Protein AF-A0A523BUT3-F1 (afdb_monomer)

pLDDT: mean 75.01, std 19.36, range [30.67, 95.5]

Structure (mmCIF, N/CA/C/O backbone):
data_AF-A0A523BUT3-F1
#
_entry.id   AF-A0A523BUT3-F1
#
loop_
_atom_site.group_PDB
_atom_site.id
_atom_site.type_symbol
_atom_site.label_atom_id
_atom_site.label_alt_id
_atom_site.label_comp_id
_atom_site.label_asym_id
_atom_site.label_entity_id
_atom_site.label_seq_id
_atom_site.pdbx_PDB_ins_code
_atom_site.Cartn_x
_atom_site.Cartn_y
_atom_site.Cartn_z
_atom_site.occupancy
_atom_site.B_iso_or_equiv
_atom_site.auth_seq_id
_atom_site.auth_comp_id
_atom_site.auth_asym_id
_atom_site.auth_atom_id
_atom_site.pdbx_PDB_model_num
ATOM 1 N N . MET A 1 1 ? 21.073 13.351 -16.774 1.00 56.91 1 MET A N 1
ATOM 2 C CA . MET A 1 1 ? 21.252 11.885 -16.801 1.00 56.91 1 MET A CA 1
ATOM 3 C C . MET A 1 1 ? 21.079 11.441 -18.232 1.00 56.91 1 MET A C 1
ATOM 5 O O . MET A 1 1 ? 20.025 11.719 -18.798 1.00 56.91 1 MET A O 1
ATOM 9 N N . GLU A 1 2 ? 22.100 10.824 -18.816 1.00 58.00 2 GLU A N 1
ATOM 10 C CA . GLU A 1 2 ? 21.949 10.182 -20.121 1.00 58.00 2 GLU A CA 1
ATOM 11 C C . GLU A 1 2 ? 20.963 9.022 -19.992 1.00 58.00 2 GLU A C 1
ATOM 13 O O . GLU A 1 2 ? 21.042 8.207 -19.071 1.00 58.00 2 GLU A O 1
ATOM 18 N N . LYS A 1 3 ? 19.962 9.013 -20.872 1.00 73.50 3 LYS A N 1
ATOM 19 C CA . LYS A 1 3 ? 18.973 7.943 -20.937 1.00 73.50 3 LYS A CA 1
ATOM 20 C C . LYS A 1 3 ? 19.586 6.798 -21.732 1.00 73.50 3 LYS A C 1
ATOM 22 O O . LYS A 1 3 ? 19.994 6.999 -22.870 1.00 73.50 3 LYS A O 1
ATOM 27 N N . TRP A 1 4 ? 19.626 5.615 -21.131 1.00 86.94 4 TRP A N 1
ATOM 28 C CA . TRP A 1 4 ? 20.034 4.381 -21.797 1.00 86.94 4 TRP A CA 1
ATOM 29 C C . TRP A 1 4 ? 19.224 4.158 -23.081 1.00 86.94 4 TRP A C 1
ATOM 31 O O . TRP A 1 4 ? 18.021 4.453 -23.109 1.00 86.94 4 TRP A O 1
ATOM 41 N N . VAL A 1 5 ? 19.879 3.619 -24.116 1.00 91.69 5 VAL A N 1
ATOM 42 C CA . VAL A 1 5 ? 19.212 3.183 -25.351 1.00 91.69 5 VAL A CA 1
ATOM 43 C C . VAL A 1 5 ? 18.271 2.032 -25.008 1.00 91.69 5 VAL A C 1
ATOM 45 O O . VAL A 1 5 ? 18.672 1.062 -24.366 1.00 91.69 5 VAL A O 1
ATOM 48 N N . LEU A 1 6 ? 17.008 2.163 -25.407 1.00 92.19 6 LEU A N 1
ATOM 49 C CA . LEU A 1 6 ? 15.973 1.172 -25.139 1.00 92.19 6 LEU A CA 1
ATOM 50 C C . LEU A 1 6 ? 15.835 0.179 -26.305 1.00 92.19 6 LEU A C 1
ATOM 52 O O . LEU A 1 6 ? 16.053 0.568 -27.455 1.00 92.19 6 LEU A O 1
ATOM 56 N N . PRO A 1 7 ? 15.431 -1.078 -26.042 1.00 95.50 7 PRO A N 1
ATOM 57 C CA . PRO A 1 7 ? 15.024 -2.006 -27.092 1.00 95.50 7 PRO A CA 1
ATOM 58 C C . PRO A 1 7 ? 13.843 -1.470 -27.912 1.00 95.50 7 PRO A C 1
ATOM 60 O O . PRO A 1 7 ? 13.059 -0.640 -27.447 1.00 95.50 7 PRO A O 1
ATOM 63 N N . VAL A 1 8 ? 13.674 -1.996 -29.126 1.00 94.38 8 VAL A N 1
ATOM 64 C CA . VAL A 1 8 ? 12.530 -1.658 -29.984 1.00 94.38 8 VAL A CA 1
ATOM 65 C C . VAL A 1 8 ? 11.215 -1.971 -29.256 1.00 94.38 8 VAL A C 1
ATOM 67 O O . VAL A 1 8 ? 11.046 -3.054 -28.700 1.00 94.38 8 VAL A O 1
ATOM 70 N N . GLY A 1 9 ? 10.290 -1.006 -29.252 1.00 94.38 9 GLY A N 1
ATOM 71 C CA . GLY A 1 9 ? 8.977 -1.111 -28.600 1.00 94.38 9 GLY A CA 1
ATOM 72 C C . GLY A 1 9 ? 8.931 -0.657 -27.136 1.00 94.38 9 GLY A C 1
ATOM 73 O O . GLY A 1 9 ? 7.852 -0.641 -26.551 1.00 94.38 9 GLY A O 1
ATOM 74 N N . TRP A 1 10 ? 10.062 -0.268 -26.541 1.00 94.25 10 TRP A N 1
ATOM 75 C CA . TRP A 1 10 ? 10.118 0.256 -25.174 1.00 94.25 10 TRP A CA 1
ATOM 76 C C . TRP A 1 10 ? 10.149 1.784 -25.172 1.00 94.25 10 TRP A C 1
ATOM 78 O O . TRP A 1 10 ? 10.804 2.407 -26.007 1.00 94.25 10 TRP A O 1
ATOM 88 N N . GLU A 1 11 ? 9.506 2.394 -24.178 1.00 93.81 11 GLU A N 1
ATOM 89 C CA . GLU A 1 11 ? 9.567 3.837 -23.957 1.00 93.81 11 GLU A CA 1
ATOM 90 C C . GLU A 1 11 ? 9.912 4.189 -22.508 1.00 93.81 11 GLU A C 1
ATOM 92 O O . GLU A 1 11 ? 9.501 3.531 -21.550 1.00 93.81 11 GLU A O 1
ATOM 97 N N . TRP A 1 12 ? 10.659 5.280 -22.335 1.00 92.50 12 TRP A N 1
ATOM 98 C CA . TRP A 1 12 ? 10.848 5.883 -21.022 1.00 92.50 12 TRP A CA 1
ATOM 99 C C . TRP A 1 12 ? 9.581 6.641 -20.633 1.00 92.50 12 TRP A C 1
ATOM 101 O O . TRP A 1 12 ? 9.291 7.703 -21.186 1.00 92.50 12 TRP A O 1
ATOM 111 N N . THR A 1 13 ? 8.876 6.148 -19.620 1.00 92.25 13 THR A N 1
ATOM 112 C CA . THR A 1 13 ? 7.697 6.811 -19.057 1.00 92.25 13 THR A CA 1
ATOM 113 C C . THR A 1 13 ? 7.843 7.020 -17.552 1.00 92.25 13 THR A C 1
ATOM 115 O O . THR A 1 13 ? 8.773 6.520 -16.917 1.00 92.25 13 THR A O 1
ATOM 118 N N . THR A 1 14 ? 6.943 7.805 -16.964 1.00 90.81 14 THR A N 1
ATOM 119 C CA . THR A 1 14 ? 6.873 7.940 -15.508 1.00 90.81 14 THR A CA 1
ATOM 120 C C . THR A 1 14 ? 5.823 6.987 -14.968 1.00 90.81 14 THR A C 1
ATOM 122 O O . THR A 1 14 ? 4.780 6.788 -15.583 1.00 90.81 14 THR A O 1
ATOM 125 N N . ILE A 1 15 ? 6.059 6.469 -13.763 1.00 88.25 15 ILE A N 1
ATOM 126 C CA . ILE A 1 15 ? 5.081 5.672 -13.012 1.00 88.25 15 ILE A CA 1
ATOM 127 C C . ILE A 1 15 ? 3.682 6.307 -13.053 1.00 88.25 15 ILE A C 1
ATOM 129 O O . ILE A 1 15 ? 2.700 5.618 -13.288 1.00 88.25 15 ILE A O 1
ATOM 133 N N . ARG A 1 16 ? 3.592 7.634 -12.891 1.00 87.19 16 ARG A N 1
ATOM 134 C CA . ARG A 1 16 ? 2.319 8.368 -12.867 1.00 87.19 16 ARG A CA 1
ATOM 135 C C . ARG A 1 16 ? 1.489 8.194 -14.142 1.00 87.19 16 ARG A C 1
ATOM 137 O O . ARG A 1 16 ? 0.272 8.276 -14.068 1.00 87.19 16 ARG A O 1
ATOM 144 N N . LYS A 1 17 ? 2.130 7.991 -15.296 1.00 90.31 17 LYS A N 1
ATOM 145 C CA . LYS A 1 17 ? 1.445 7.812 -16.585 1.00 90.31 17 LYS A CA 1
ATOM 146 C C . LYS A 1 17 ? 0.875 6.407 -16.770 1.00 90.31 17 LYS A C 1
ATOM 148 O O . LYS A 1 17 ? -0.016 6.234 -17.589 1.00 90.31 17 LYS A O 1
ATOM 153 N N . VAL A 1 18 ? 1.385 5.431 -16.024 1.00 90.50 18 VAL A N 1
ATOM 154 C CA . VAL A 1 18 ? 1.026 4.011 -16.152 1.00 90.50 18 VAL A CA 1
ATOM 155 C C . VAL A 1 18 ? 0.276 3.491 -14.930 1.00 90.50 18 VAL A C 1
ATOM 157 O O . VAL A 1 18 ? 0.194 2.284 -14.737 1.00 90.50 18 VAL A O 1
ATOM 160 N N . VAL A 1 19 ? -0.248 4.386 -14.083 1.00 87.00 19 VAL A N 1
ATOM 161 C CA . VAL A 1 19 ? -1.048 3.991 -12.922 1.00 87.00 19 VAL A CA 1
ATOM 162 C C . VAL A 1 19 ? -2.359 4.740 -12.804 1.00 87.00 19 VAL A C 1
ATOM 164 O O . VAL A 1 19 ? -2.472 5.907 -13.170 1.00 87.00 19 VAL A O 1
ATOM 167 N N . LYS A 1 20 ? -3.349 4.064 -12.225 1.00 85.44 20 LYS A N 1
ATOM 168 C CA . LYS A 1 20 ? -4.636 4.647 -11.840 1.00 85.44 20 LYS A CA 1
ATOM 169 C C . LYS A 1 20 ? -4.582 5.189 -10.415 1.00 85.44 20 LYS A C 1
ATOM 171 O O . LYS A 1 20 ? -3.925 4.622 -9.541 1.00 85.44 20 LYS A O 1
ATOM 176 N N . ASP A 1 21 ? -5.354 6.240 -10.159 1.00 82.56 21 ASP A N 1
ATOM 177 C CA . ASP A 1 21 ? -5.471 6.803 -8.819 1.00 82.56 21 ASP A CA 1
ATOM 178 C C . ASP A 1 21 ? -6.145 5.830 -7.840 1.00 82.56 21 ASP A C 1
ATOM 180 O O . ASP A 1 21 ? -7.172 5.201 -8.119 1.00 82.56 21 ASP A O 1
ATOM 184 N N . ALA A 1 22 ? -5.567 5.740 -6.642 1.00 80.62 22 ALA A N 1
ATOM 185 C CA . ALA A 1 22 ? -6.117 4.954 -5.549 1.00 80.62 22 ALA A CA 1
ATOM 186 C C . ALA A 1 22 ? -7.180 5.755 -4.780 1.00 80.62 22 ALA A C 1
ATOM 188 O O . ALA A 1 22 ? -6.878 6.773 -4.143 1.00 80.62 22 ALA A O 1
ATOM 189 N N . SER A 1 23 ? -8.412 5.244 -4.779 1.00 86.94 23 SER A N 1
ATOM 190 C CA . SER A 1 23 ? -9.542 5.818 -4.040 1.00 86.94 23 SER A CA 1
ATOM 191 C C . SER A 1 23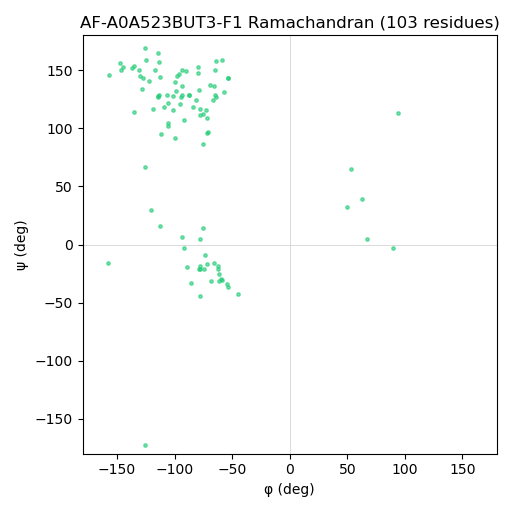 ? -9.338 5.774 -2.524 1.00 86.94 23 SER A C 1
ATOM 193 O O . SER A 1 23 ? -8.709 4.855 -1.988 1.00 86.94 23 SER A O 1
ATOM 195 N N . THR A 1 24 ? -9.923 6.743 -1.824 1.00 87.25 24 THR A N 1
ATOM 196 C CA . THR A 1 24 ? -9.915 6.832 -0.362 1.00 87.25 24 THR A CA 1
ATOM 197 C C . THR A 1 24 ? -11.316 6.646 0.230 1.00 87.25 24 THR A C 1
ATOM 199 O O . THR A 1 24 ? -12.322 6.845 -0.443 1.00 87.25 24 THR A O 1
ATOM 202 N N . ARG A 1 25 ? -11.388 6.236 1.497 1.00 86.25 25 ARG A N 1
ATOM 203 C CA . ARG A 1 25 ? -12.602 6.059 2.305 1.00 86.25 25 ARG A CA 1
ATOM 204 C C . ARG A 1 25 ? -12.284 6.405 3.757 1.00 86.25 25 ARG A C 1
ATOM 206 O O . ARG A 1 25 ? -11.164 6.169 4.183 1.00 86.25 25 ARG A O 1
ATOM 213 N N . ASN A 1 26 ? -13.231 6.901 4.548 1.00 88.81 26 ASN A N 1
ATOM 214 C CA . ASN A 1 26 ? -13.056 6.998 6.000 1.00 88.81 26 ASN A CA 1
ATOM 215 C C . ASN A 1 26 ? -13.890 5.913 6.713 1.00 88.81 26 ASN A C 1
ATOM 217 O O . ASN A 1 26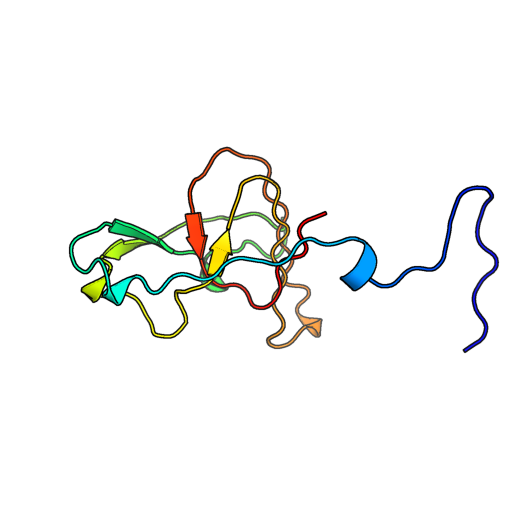 ? -15.105 6.061 6.793 1.00 88.81 26 ASN A O 1
ATOM 221 N N . PRO A 1 27 ? -13.283 4.827 7.233 1.00 87.44 27 PRO A N 1
ATOM 222 C CA . PRO A 1 27 ? -14.019 3.748 7.892 1.00 87.44 27 PRO A CA 1
ATOM 223 C C . PRO A 1 27 ? -14.790 4.194 9.137 1.00 87.44 27 PRO A C 1
ATOM 225 O O . PRO A 1 27 ? -15.810 3.593 9.452 1.00 87.44 27 PRO A O 1
ATOM 228 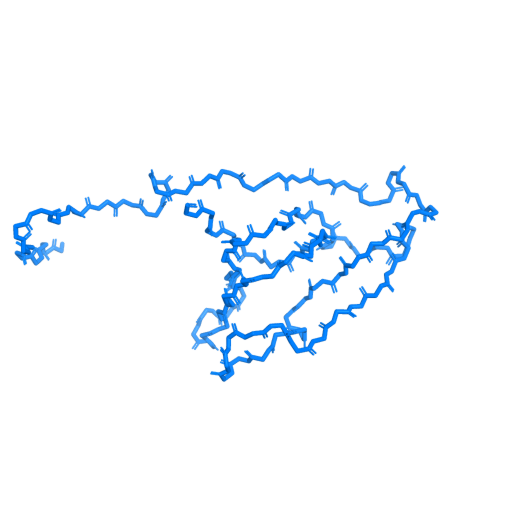N N . SER A 1 28 ? -14.373 5.276 9.801 1.00 85.50 28 SER A N 1
ATOM 229 C CA . SER A 1 28 ? -15.083 5.817 10.966 1.00 85.50 28 SER A CA 1
ATOM 230 C C . SER A 1 28 ? -16.470 6.376 10.621 1.00 85.50 28 SER A C 1
ATOM 232 O O . SER A 1 28 ? -17.292 6.534 11.515 1.00 85.50 28 SER A O 1
ATOM 234 N N . GLN A 1 29 ? -16.762 6.631 9.337 1.00 90.31 29 GLN A N 1
ATOM 235 C CA . GLN A 1 29 ? -18.115 6.976 8.872 1.00 90.31 29 GLN A CA 1
ATOM 236 C C . GLN A 1 29 ? -19.076 5.775 8.898 1.00 90.31 29 GLN A C 1
ATOM 238 O O . GLN A 1 29 ? -20.286 5.960 8.849 1.00 90.31 29 GLN A O 1
ATOM 243 N N . LEU A 1 30 ? -18.548 4.549 8.977 1.00 90.50 30 LEU A N 1
ATOM 244 C CA . LEU A 1 30 ? -19.304 3.296 9.040 1.00 90.50 30 LEU A CA 1
ATOM 245 C C . LEU A 1 30 ? -18.835 2.503 10.275 1.00 90.50 30 LEU A C 1
ATOM 247 O O . LEU A 1 30 ? -18.206 1.452 10.140 1.00 90.50 30 LEU A O 1
ATOM 251 N N . PRO A 1 31 ? -19.098 3.005 11.498 1.00 90.81 31 PRO A N 1
ATOM 252 C CA . PRO A 1 31 ? -18.425 2.561 12.722 1.00 90.81 31 PRO A CA 1
ATOM 253 C C . PRO A 1 31 ? -18.650 1.082 13.060 1.00 90.81 31 PRO A C 1
ATOM 255 O O . PRO A 1 31 ? -17.759 0.433 13.608 1.00 90.81 31 PRO A O 1
ATOM 258 N N . ASN A 1 32 ? -19.816 0.546 12.696 1.00 94.12 32 ASN A N 1
ATOM 259 C CA . ASN A 1 32 ? -20.211 -0.836 12.972 1.00 94.12 32 ASN A CA 1
ATOM 260 C C . ASN A 1 32 ? -19.848 -1.805 11.837 1.00 94.12 32 ASN A C 1
ATOM 262 O O . ASN A 1 32 ? -20.087 -3.003 11.954 1.00 94.12 32 ASN A O 1
ATOM 266 N N . GLN A 1 33 ? -19.286 -1.310 10.731 1.00 90.62 33 GLN A N 1
ATOM 267 C CA . GLN A 1 33 ? -18.898 -2.156 9.612 1.00 90.62 33 GLN A CA 1
ATOM 268 C C . GLN A 1 33 ? -17.484 -2.694 9.820 1.00 90.62 33 GLN A C 1
ATOM 270 O O . GLN A 1 33 ? -16.544 -1.933 10.056 1.00 90.62 33 GLN A O 1
ATOM 275 N N . GLN A 1 34 ? -17.326 -4.009 9.686 1.00 89.56 34 GLN A N 1
ATOM 276 C CA . GLN A 1 34 ? -16.010 -4.633 9.674 1.00 89.56 34 GLN A CA 1
ATOM 277 C C . G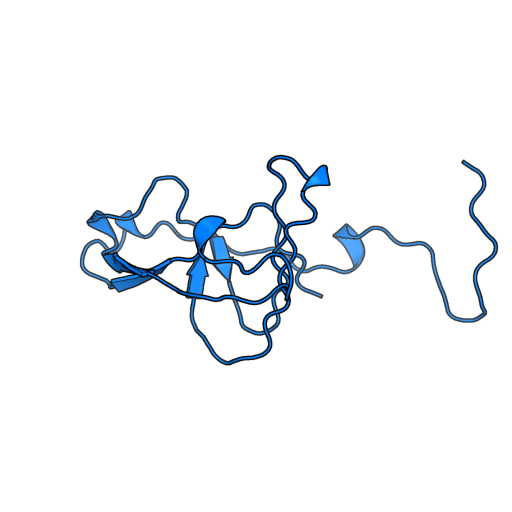LN A 1 34 ? -15.335 -4.490 8.312 1.00 89.56 34 GLN A C 1
ATOM 279 O O . GLN A 1 34 ? -15.977 -4.502 7.257 1.00 89.56 34 GLN A O 1
ATOM 284 N N . PHE A 1 35 ? -14.013 -4.381 8.338 1.00 87.44 35 PHE A N 1
ATOM 285 C CA . PHE A 1 35 ? -13.182 -4.436 7.148 1.00 87.44 35 PHE A CA 1
ATOM 286 C C . PHE A 1 35 ? -11.829 -5.069 7.459 1.00 87.44 35 PHE A C 1
ATOM 288 O O . PHE A 1 35 ? -11.348 -5.051 8.591 1.00 87.44 35 PHE A O 1
ATOM 295 N N . TYR A 1 36 ? -11.204 -5.616 6.423 1.00 88.44 36 TYR A N 1
ATOM 296 C CA . TYR A 1 36 ? -9.839 -6.106 6.509 1.00 88.44 36 TYR A CA 1
ATOM 297 C C . TYR A 1 36 ? -8.851 -4.948 6.438 1.00 88.44 36 TYR A C 1
ATOM 299 O O . TYR A 1 36 ? -8.945 -4.096 5.552 1.00 88.44 36 TYR A O 1
ATOM 307 N N . TYR A 1 37 ? -7.887 -4.969 7.346 1.00 86.00 37 TYR A N 1
ATOM 308 C CA . TYR A 1 37 ? -6.799 -4.026 7.484 1.00 86.00 37 TYR A CA 1
ATOM 309 C C . TYR A 1 37 ? -5.450 -4.716 7.210 1.00 86.00 37 TYR A C 1
ATOM 311 O O . TYR A 1 37 ? -5.140 -5.753 7.797 1.00 86.00 37 TYR A O 1
ATOM 319 N N . ILE A 1 38 ? -4.665 -4.132 6.301 1.00 85.00 38 ILE A N 1
ATOM 320 C CA . ILE A 1 38 ? -3.289 -4.509 5.947 1.00 85.00 38 ILE A CA 1
ATOM 321 C C . ILE A 1 38 ? -2.430 -3.330 6.379 1.00 85.00 38 ILE A C 1
ATOM 323 O O . ILE A 1 38 ? -2.698 -2.183 6.003 1.00 85.00 38 ILE A O 1
ATOM 327 N N . ASP A 1 39 ? -1.395 -3.623 7.151 1.00 84.12 39 ASP A N 1
ATOM 328 C CA . ASP A 1 39 ? -0.308 -2.692 7.405 1.00 84.12 39 ASP A CA 1
ATOM 329 C C . ASP A 1 39 ? 1.043 -3.330 7.071 1.00 84.12 39 ASP A C 1
ATOM 331 O O . ASP A 1 39 ? 1.130 -4.416 6.504 1.00 84.12 39 ASP A O 1
ATOM 335 N N . ILE A 1 40 ? 2.132 -2.640 7.397 1.00 80.88 40 ILE A N 1
ATOM 336 C CA . ILE A 1 40 ? 3.485 -3.129 7.111 1.00 80.88 40 ILE A CA 1
ATOM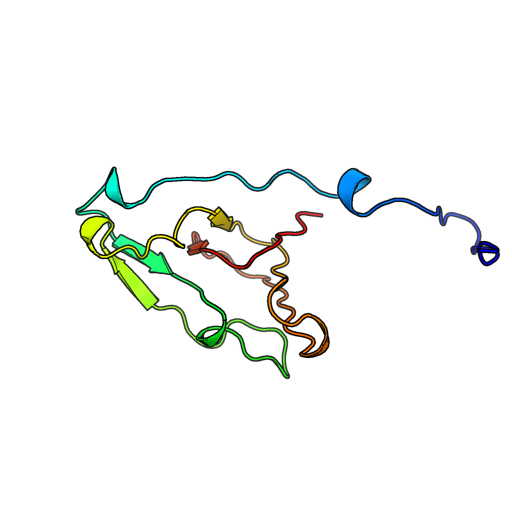 337 C C . ILE A 1 40 ? 3.766 -4.479 7.795 1.00 80.88 40 ILE A C 1
ATOM 339 O O . ILE A 1 40 ? 4.563 -5.266 7.282 1.00 80.88 40 ILE A O 1
ATOM 343 N N . SER A 1 41 ? 3.137 -4.752 8.942 1.00 82.25 41 SER A N 1
ATOM 344 C CA . SER A 1 41 ? 3.309 -6.010 9.669 1.00 82.25 41 SER A CA 1
ATOM 345 C C . SER A 1 41 ? 2.588 -7.179 8.996 1.00 82.25 41 SER A C 1
ATOM 347 O O . SER A 1 41 ? 3.006 -8.318 9.182 1.00 82.25 41 SER A O 1
ATOM 349 N N . SER A 1 42 ? 1.586 -6.903 8.156 1.00 83.75 42 SER A N 1
ATOM 350 C CA . SER A 1 42 ? 0.847 -7.878 7.343 1.00 83.75 42 SER A CA 1
ATOM 351 C C . SER A 1 42 ? 1.631 -8.418 6.141 1.00 83.75 42 SER A C 1
ATOM 353 O O . SER A 1 42 ? 1.171 -9.355 5.487 1.00 83.75 42 SER A O 1
ATOM 355 N N . ILE A 1 43 ? 2.796 -7.842 5.823 1.00 82.62 43 ILE A N 1
ATOM 356 C CA . ILE A 1 43 ? 3.570 -8.165 4.616 1.00 82.62 43 ILE A CA 1
ATOM 357 C C . ILE A 1 43 ? 4.744 -9.087 4.959 1.00 82.62 43 ILE A C 1
ATOM 359 O O . ILE A 1 43 ? 5.567 -8.782 5.829 1.00 82.62 43 ILE A O 1
ATOM 363 N N . ASP A 1 44 ? 4.840 -10.198 4.232 1.00 82.56 44 ASP A N 1
ATOM 364 C CA . ASP A 1 44 ? 6.060 -10.991 4.114 1.00 82.56 44 ASP A CA 1
ATOM 365 C C . ASP A 1 44 ? 7.001 -10.285 3.130 1.00 82.56 44 ASP A C 1
ATOM 367 O O . ASP A 1 44 ? 6.707 -10.178 1.940 1.00 82.56 44 ASP A O 1
ATOM 371 N N . ASN A 1 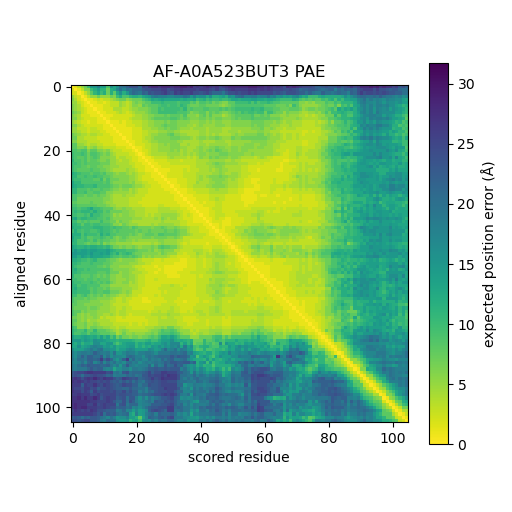45 ? 8.115 -9.749 3.633 1.00 75.62 45 ASN A N 1
ATOM 372 C CA . ASN A 1 45 ? 9.039 -8.961 2.812 1.00 75.62 45 ASN A CA 1
ATOM 373 C C . ASN A 1 45 ? 9.942 -9.832 1.932 1.00 75.62 45 ASN A C 1
ATOM 375 O O . ASN A 1 45 ? 10.483 -9.319 0.957 1.00 75.62 45 ASN A O 1
ATOM 379 N N . GLU A 1 46 ? 10.120 -11.109 2.274 1.00 79.38 46 GLU A N 1
ATOM 380 C CA . GLU A 1 46 ? 10.941 -12.028 1.484 1.00 79.38 46 GLU A CA 1
ATOM 381 C C . GLU A 1 46 ? 10.168 -12.485 0.251 1.00 79.38 46 GLU A C 1
ATOM 383 O O . GLU A 1 46 ? 10.690 -12.462 -0.861 1.00 79.38 46 GLU A O 1
ATOM 388 N N . LYS A 1 47 ? 8.891 -12.831 0.444 1.00 78.25 47 LYS A N 1
ATOM 389 C CA . LYS A 1 47 ? 8.015 -13.320 -0.630 1.00 78.25 47 LYS A CA 1
ATOM 390 C C . LYS A 1 47 ? 7.273 -12.210 -1.365 1.00 78.25 47 LYS A C 1
ATOM 392 O O . LYS A 1 47 ? 6.778 -12.426 -2.466 1.00 78.25 47 LYS A O 1
ATOM 397 N N . GLY A 1 48 ? 7.167 -11.032 -0.756 1.00 74.69 48 GLY A N 1
ATOM 398 C CA . GLY A 1 48 ? 6.345 -9.944 -1.269 1.00 74.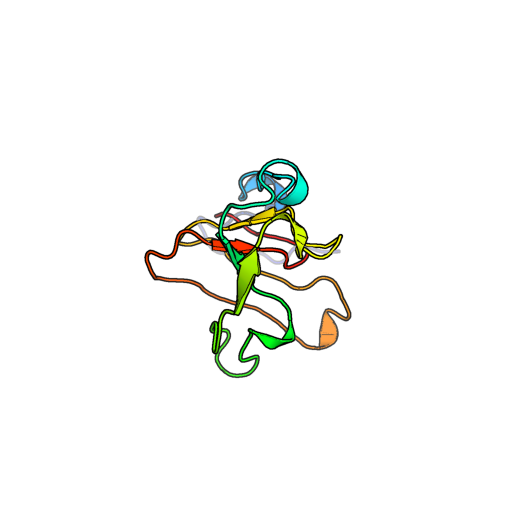69 48 GLY A CA 1
ATOM 399 C C . GLY A 1 48 ? 4.865 -10.315 -1.322 1.00 74.69 48 GLY A C 1
ATOM 400 O O . GLY A 1 48 ? 4.171 -9.961 -2.274 1.00 74.69 48 GLY A O 1
ATOM 401 N N . THR A 1 49 ? 4.384 -11.036 -0.305 1.00 80.62 49 THR A N 1
ATOM 402 C CA . THR A 1 49 ? 2.999 -11.520 -0.191 1.00 80.62 49 THR A CA 1
ATOM 403 C C . THR A 1 49 ? 2.349 -11.063 1.116 1.00 80.62 49 THR A C 1
ATOM 405 O O . THR A 1 49 ? 3.028 -10.731 2.089 1.00 80.62 49 THR A O 1
ATOM 408 N N . ILE A 1 50 ? 1.014 -11.045 1.164 1.00 82.81 50 ILE A N 1
ATOM 409 C CA . ILE A 1 50 ? 0.281 -10.774 2.405 1.00 82.81 50 ILE A CA 1
ATOM 410 C C . ILE A 1 50 ? 0.328 -12.057 3.229 1.00 82.81 50 ILE A C 1
ATOM 412 O O . ILE A 1 50 ? -0.209 -13.073 2.795 1.00 82.81 50 ILE A O 1
ATOM 416 N N . LYS A 1 51 ? 0.962 -12.023 4.403 1.00 83.44 51 LYS A N 1
ATOM 417 C CA . LYS A 1 51 ? 1.003 -13.186 5.305 1.00 83.44 51 LYS A CA 1
ATOM 418 C C . LYS A 1 51 ? -0.215 -13.270 6.220 1.00 83.44 51 LYS A C 1
ATOM 420 O O . LYS A 1 51 ? -0.636 -14.364 6.573 1.00 83.44 51 LYS A O 1
ATOM 425 N N . SER A 1 52 ? -0.773 -12.129 6.622 1.00 82.12 52 SER A N 1
ATOM 426 C CA . SER A 1 52 ? -1.931 -12.068 7.515 1.00 82.12 52 SER A CA 1
ATOM 427 C C . SER A 1 52 ? -2.685 -10.751 7.358 1.00 82.12 52 SER A C 1
ATOM 429 O O . SER A 1 52 ? -2.086 -9.703 7.121 1.00 82.12 52 SER A O 1
ATOM 431 N N . VAL A 1 53 ? -4.009 -10.797 7.509 1.00 82.62 53 VAL A N 1
ATOM 432 C CA . VAL A 1 53 ? -4.885 -9.617 7.507 1.00 82.62 53 VAL A CA 1
ATOM 433 C C . VAL A 1 53 ? -5.672 -9.555 8.806 1.00 82.62 53 VAL A C 1
ATOM 435 O O . VAL A 1 53 ? -6.143 -10.579 9.294 1.00 82.62 53 VAL A O 1
ATOM 438 N N . ASN A 1 54 ? -5.838 -8.351 9.348 1.00 81.50 54 ASN A N 1
ATOM 439 C CA . ASN A 1 54 ? -6.603 -8.136 10.574 1.00 81.50 54 ASN A CA 1
ATOM 440 C C . ASN A 1 54 ? -8.008 -7.656 10.216 1.00 81.50 54 ASN A C 1
ATOM 442 O O . ASN A 1 54 ? -8.146 -6.732 9.420 1.00 81.50 54 ASN A O 1
ATOM 446 N N . GLN A 1 55 ? -9.054 -8.237 10.798 1.00 88.75 55 GLN A N 1
ATOM 447 C CA . GLN A 1 55 ? -10.398 -7.660 10.714 1.00 88.75 55 GLN A CA 1
ATOM 448 C C . GLN A 1 55 ? -10.598 -6.664 11.851 1.00 88.75 55 GLN A C 1
ATOM 450 O O . GLN A 1 55 ? -10.358 -6.990 13.010 1.00 88.75 55 GLN A O 1
ATOM 455 N N . ILE A 1 56 ? -11.040 -5.454 11.516 1.00 88.88 56 ILE A N 1
ATOM 456 C CA . ILE A 1 56 ? -11.318 -4.395 12.489 1.00 88.88 56 ILE A CA 1
ATOM 457 C C . ILE A 1 56 ? -12.653 -3.717 12.175 1.00 88.88 56 ILE A C 1
ATOM 459 O O . ILE A 1 56 ? -13.100 -3.707 11.025 1.00 88.88 56 ILE A O 1
ATOM 463 N N . LEU A 1 57 ? -13.300 -3.153 13.196 1.00 90.94 57 LEU A N 1
ATOM 464 C CA . LEU A 1 57 ? -14.500 -2.331 13.031 1.00 90.94 57 LEU A CA 1
ATOM 465 C C . LEU A 1 57 ? -14.135 -0.910 12.588 1.00 90.94 57 LEU A C 1
ATOM 467 O O . LEU A 1 57 ? -13.070 -0.391 12.920 1.00 90.94 57 LEU A O 1
ATOM 471 N N . GLY A 1 58 ? -15.052 -0.248 11.879 1.00 90.12 58 GLY A N 1
ATOM 472 C CA . GLY A 1 58 ? -14.910 1.147 11.453 1.00 90.12 58 GLY A CA 1
ATOM 473 C C . GLY A 1 58 ? -14.592 2.115 12.595 1.00 90.12 58 GLY A C 1
ATOM 474 O O . GLY A 1 58 ? -13.792 3.034 12.416 1.00 90.12 58 GLY A O 1
ATOM 475 N N . LYS A 1 59 ? -15.170 1.887 13.779 1.00 92.50 59 LYS A N 1
ATOM 476 C CA . LYS A 1 59 ? -14.932 2.704 14.979 1.00 92.50 59 LYS A CA 1
ATOM 477 C C . LYS A 1 59 ? -13.511 2.560 15.541 1.00 92.50 59 LYS A C 1
ATOM 479 O O . LYS A 1 59 ? -12.963 3.533 16.040 1.00 92.50 59 LYS A O 1
ATOM 484 N N . ASP A 1 60 ? -12.908 1.382 15.386 1.00 92.00 60 ASP A N 1
ATOM 485 C CA . ASP A 1 60 ? -11.567 1.050 15.887 1.00 92.00 60 ASP A CA 1
ATOM 486 C C . ASP A 1 60 ? -10.489 1.290 14.810 1.00 92.00 60 ASP A C 1
ATOM 488 O O . ASP A 1 60 ? -9.316 0.944 14.971 1.00 92.00 60 ASP A O 1
ATOM 492 N N . ALA A 1 61 ? -10.885 1.874 13.673 1.00 88.56 61 ALA A N 1
ATOM 493 C CA . ALA A 1 61 ? -10.008 2.104 12.541 1.00 88.56 61 ALA A CA 1
ATOM 494 C C . ALA A 1 61 ? -8.915 3.129 12.887 1.00 88.56 61 ALA A C 1
ATOM 496 O O . ALA A 1 61 ? -9.230 4.281 13.207 1.00 88.56 61 ALA A O 1
ATOM 497 N N . PRO A 1 62 ? -7.623 2.786 12.728 1.00 88.44 62 PRO A N 1
ATOM 498 C CA . PRO A 1 62 ? -6.554 3.744 12.963 1.00 88.44 62 PRO A CA 1
ATOM 499 C C . PRO A 1 62 ? -6.637 4.902 11.955 1.00 88.44 62 PRO A C 1
ATOM 501 O O . PRO A 1 62 ? -7.183 4.765 10.855 1.00 88.44 62 PRO A O 1
ATOM 504 N N . SER A 1 63 ? -6.055 6.058 12.292 1.00 86.06 63 SER A N 1
ATOM 505 C CA . SER A 1 63 ? -6.053 7.248 11.416 1.00 86.06 63 SER A CA 1
ATOM 506 C C . SER A 1 63 ? -5.489 6.951 10.021 1.00 86.06 63 SER A C 1
ATOM 508 O O . SER A 1 63 ? -5.995 7.441 9.012 1.00 86.06 63 SER A O 1
ATOM 510 N N . ARG A 1 64 ? -4.504 6.050 9.969 1.00 86.12 64 ARG A N 1
ATOM 511 C CA . ARG A 1 64 ? -3.901 5.496 8.756 1.00 86.12 64 ARG A CA 1
ATOM 512 C C . ARG A 1 64 ? -4.768 4.462 8.027 1.00 86.12 64 ARG A C 1
ATOM 514 O O . ARG A 1 64 ? -4.217 3.737 7.234 1.00 86.12 64 ARG A O 1
ATOM 521 N N . ALA A 1 65 ? -6.062 4.277 8.278 1.00 85.06 65 ALA A N 1
ATOM 522 C CA . ALA A 1 65 ? -6.899 3.309 7.545 1.00 85.06 65 ALA A CA 1
ATOM 523 C C . ALA A 1 65 ? -7.944 4.033 6.683 1.00 85.06 65 ALA A C 1
ATOM 525 O O . ALA A 1 65 ? -8.985 4.450 7.160 1.00 85.06 65 ALA A O 1
ATOM 526 N N . ARG A 1 66 ? -7.641 4.253 5.407 1.00 88.94 66 ARG A N 1
ATOM 527 C CA . ARG A 1 66 ? -8.346 5.135 4.440 1.00 88.94 66 ARG A CA 1
ATOM 528 C C . ARG A 1 66 ? -8.154 4.846 2.935 1.00 88.94 66 ARG A C 1
ATOM 530 O O . ARG A 1 66 ? -8.861 5.440 2.147 1.00 88.94 66 ARG A O 1
ATOM 537 N N . LYS A 1 67 ? -7.164 4.075 2.483 1.00 87.62 67 LYS A N 1
ATOM 538 C CA . LYS A 1 67 ? -6.884 3.794 1.071 1.00 87.62 67 LYS A CA 1
ATOM 539 C C . LYS A 1 67 ? -7.610 2.498 0.763 1.00 87.62 67 LYS A C 1
ATOM 541 O O . LYS A 1 67 ? -7.665 1.605 1.603 1.00 87.62 67 LYS A O 1
ATOM 546 N N . VAL A 1 68 ? -8.270 2.440 -0.380 1.00 87.25 68 VAL A N 1
ATOM 547 C CA . VAL A 1 68 ? -8.977 1.234 -0.802 1.00 87.25 68 VAL A CA 1
ATOM 548 C C . VAL A 1 68 ? -8.032 0.441 -1.685 1.00 87.25 68 VAL A C 1
ATOM 550 O O . VAL A 1 68 ? -7.506 1.002 -2.643 1.00 87.25 68 VAL A O 1
ATOM 553 N N . VAL A 1 69 ? -7.843 -0.834 -1.355 1.00 84.62 69 VAL A N 1
ATOM 554 C CA . VAL A 1 69 ? -7.075 -1.774 -2.168 1.00 84.62 69 VAL A CA 1
ATOM 555 C C . VAL A 1 69 ? -8.058 -2.608 -2.971 1.00 84.62 69 VAL A C 1
ATOM 557 O O . VAL A 1 69 ? -9.144 -2.965 -2.508 1.00 84.62 69 VAL A O 1
ATOM 560 N N . ARG A 1 70 ? -7.713 -2.861 -4.221 1.00 84.44 70 ARG A N 1
ATOM 561 C CA . ARG A 1 70 ? -8.448 -3.750 -5.108 1.00 84.44 70 ARG A CA 1
ATOM 562 C C . ARG A 1 70 ? -7.575 -4.947 -5.442 1.00 84.44 70 ARG A C 1
ATOM 564 O O . ARG A 1 70 ? -6.371 -4.949 -5.209 1.00 84.44 70 ARG A O 1
ATOM 571 N N . LYS A 1 71 ? -8.204 -5.980 -5.984 1.00 78.44 71 LYS A N 1
ATOM 572 C CA . LYS A 1 71 ? -7.472 -7.083 -6.594 1.00 78.44 71 LYS A CA 1
ATOM 573 C C . LYS A 1 71 ? -6.498 -6.540 -7.652 1.00 78.44 71 LYS A C 1
ATOM 575 O O . LYS A 1 71 ? -6.824 -5.557 -8.319 1.00 78.44 71 LYS A O 1
ATOM 580 N N . ASP A 1 72 ? -5.328 -7.168 -7.743 1.00 78.75 72 ASP A N 1
ATOM 581 C CA . ASP A 1 72 ? -4.227 -6.847 -8.666 1.00 78.75 72 ASP A CA 1
ATOM 582 C C . ASP A 1 72 ? -3.527 -5.499 -8.427 1.00 78.75 72 ASP A C 1
ATOM 584 O O . ASP A 1 72 ? -2.609 -5.117 -9.153 1.00 78.75 72 ASP A O 1
ATOM 588 N N . ASP A 1 73 ? -3.898 -4.790 -7.362 1.00 81.69 73 ASP A N 1
ATOM 589 C CA . ASP A 1 73 ? -3.162 -3.618 -6.922 1.00 81.69 73 ASP A CA 1
ATOM 590 C C . ASP A 1 73 ? -1.782 -4.011 -6.353 1.00 81.69 73 ASP A C 1
ATOM 592 O O . ASP A 1 73 ? -1.651 -4.928 -5.534 1.00 81.69 73 ASP A O 1
ATOM 596 N N . VAL A 1 74 ? -0.744 -3.251 -6.713 1.00 82.75 74 VAL A N 1
ATOM 597 C CA . VAL A 1 74 ? 0.606 -3.403 -6.153 1.00 82.75 74 VAL A CA 1
ATOM 598 C C . VAL A 1 74 ? 0.784 -2.426 -4.995 1.00 82.75 74 VAL A C 1
ATOM 600 O O . VAL A 1 74 ? 0.690 -1.207 -5.177 1.00 82.75 74 VAL A O 1
ATOM 603 N N . LEU A 1 75 ? 1.081 -2.949 -3.800 1.00 81.12 75 LEU A N 1
ATOM 604 C CA . LEU A 1 75 ? 1.369 -2.125 -2.624 1.00 81.12 75 LEU A CA 1
ATOM 605 C C . LEU A 1 75 ? 2.875 -1.895 -2.484 1.00 81.12 75 LEU A C 1
ATOM 607 O O . LEU A 1 75 ? 3.677 -2.832 -2.443 1.00 81.12 75 LEU A O 1
ATOM 611 N N . PHE A 1 76 ? 3.249 -0.631 -2.334 1.00 77.94 76 PHE A N 1
ATOM 612 C CA . PHE A 1 76 ? 4.596 -0.193 -2.000 1.00 77.94 76 PHE A CA 1
ATOM 613 C C . PHE A 1 76 ? 4.575 0.520 -0.644 1.00 77.94 76 PHE A C 1
ATOM 615 O O . PHE A 1 76 ? 3.552 1.082 -0.270 1.00 77.94 76 PHE A O 1
ATOM 622 N N . ALA A 1 77 ? 5.660 0.473 0.132 1.00 73.88 77 ALA A N 1
ATOM 623 C CA . ALA A 1 77 ? 5.782 1.270 1.354 1.00 73.88 77 ALA A CA 1
ATOM 624 C C . ALA A 1 77 ? 6.745 2.440 1.124 1.00 73.88 77 ALA A C 1
ATOM 626 O O . ALA A 1 77 ? 7.918 2.229 0.821 1.00 73.88 77 ALA A O 1
ATOM 627 N N . THR A 1 78 ? 6.294 3.681 1.324 1.00 73.12 78 THR A N 1
ATOM 628 C CA . THR A 1 78 ? 7.199 4.850 1.276 1.00 73.12 78 THR A CA 1
ATOM 629 C C . THR A 1 78 ? 8.028 5.036 2.534 1.00 73.12 78 THR A C 1
ATOM 631 O O . THR A 1 78 ? 9.024 5.756 2.517 1.00 73.12 78 THR A O 1
ATOM 634 N N . THR A 1 79 ? 7.633 4.423 3.646 1.00 70.62 79 THR A N 1
ATOM 635 C CA . THR A 1 79 ? 8.398 4.501 4.886 1.00 70.62 79 THR A CA 1
ATOM 636 C C . THR A 1 79 ? 9.657 3.652 4.745 1.00 70.62 79 THR A C 1
ATOM 638 O O . THR A 1 79 ? 9.554 2.431 4.628 1.00 70.62 79 THR A O 1
ATOM 641 N N . ARG A 1 80 ? 10.838 4.284 4.791 1.00 64.00 80 ARG A N 1
ATOM 642 C CA . ARG A 1 80 ? 12.158 3.621 4.707 1.00 64.00 80 ARG A CA 1
ATOM 643 C C . ARG A 1 80 ? 12.284 2.700 3.470 1.00 64.00 80 ARG A C 1
ATOM 645 O O . ARG A 1 80 ? 12.434 1.486 3.616 1.00 64.00 80 ARG A O 1
ATOM 652 N N . PRO A 1 81 ? 12.255 3.259 2.244 1.00 58.47 81 PRO A N 1
ATOM 653 C CA . PRO A 1 81 ? 12.143 2.496 0.991 1.00 58.47 81 PRO A CA 1
ATOM 654 C C . PRO A 1 81 ? 13.320 1.539 0.726 1.00 58.47 81 PRO A C 1
ATOM 656 O O . PRO A 1 81 ? 13.173 0.554 0.003 1.00 58.47 81 PRO A O 1
ATOM 659 N N . TYR A 1 82 ? 14.473 1.770 1.359 1.00 63.66 82 TYR A N 1
ATOM 660 C CA . TYR A 1 82 ? 15.641 0.886 1.299 1.00 63.66 82 TYR A CA 1
ATOM 661 C C . TYR A 1 82 ? 15.385 -0.515 1.883 1.00 63.66 82 TYR A C 1
ATOM 663 O O . TYR A 1 82 ? 16.098 -1.455 1.545 1.00 63.66 82 TYR A O 1
ATOM 671 N N . LEU A 1 83 ? 14.335 -0.688 2.697 1.00 60.97 83 LEU A N 1
ATOM 672 C CA . LEU A 1 83 ? 13.927 -1.985 3.248 1.00 60.97 83 LEU A CA 1
ATOM 673 C C . LEU A 1 83 ? 13.162 -2.871 2.243 1.00 60.97 83 LEU A C 1
ATOM 675 O O . LEU A 1 83 ? 12.690 -3.937 2.627 1.00 60.97 83 LEU A O 1
ATOM 679 N N . LYS A 1 84 ? 13.018 -2.441 0.974 1.00 57.78 84 LYS A N 1
ATOM 680 C CA . LYS A 1 84 ? 12.429 -3.205 -0.150 1.00 57.78 84 LYS A CA 1
ATOM 681 C C . LYS A 1 84 ? 11.064 -3.849 0.151 1.00 57.78 84 LYS A C 1
ATOM 683 O O . LYS A 1 84 ? 10.731 -4.883 -0.419 1.00 57.78 84 LYS A O 1
ATOM 688 N N . LYS A 1 85 ? 10.246 -3.220 0.997 1.00 55.44 85 LYS A N 1
ATOM 689 C CA . LYS A 1 85 ? 8.898 -3.705 1.318 1.00 55.44 85 LYS A CA 1
ATOM 690 C C . LYS A 1 85 ? 7.973 -3.523 0.105 1.00 55.44 85 LYS A C 1
ATOM 692 O O . LYS A 1 85 ? 7.477 -2.422 -0.134 1.00 55.44 85 LYS A O 1
ATOM 697 N N . ARG A 1 86 ? 7.795 -4.584 -0.687 1.00 56.19 86 ARG A N 1
ATOM 698 C CA . ARG A 1 86 ? 6.968 -4.628 -1.908 1.00 56.19 86 ARG A CA 1
ATOM 699 C C . ARG A 1 86 ? 5.996 -5.798 -1.826 1.00 56.19 86 ARG A C 1
ATOM 701 O O . ARG A 1 86 ? 6.383 -6.844 -1.321 1.00 56.19 86 ARG A O 1
ATOM 708 N N . LEU A 1 87 ? 4.777 -5.626 -2.330 1.00 57.44 87 LEU A N 1
ATOM 709 C CA . LEU A 1 87 ? 3.744 -6.661 -2.348 1.00 57.44 87 LEU A CA 1
ATOM 710 C C . LEU A 1 87 ? 3.150 -6.835 -3.754 1.00 57.44 87 LEU A C 1
ATOM 712 O O . LEU A 1 87 ? 2.730 -5.846 -4.352 1.00 57.44 87 LEU A O 1
ATOM 716 N N . PHE A 1 88 ? 3.011 -8.084 -4.206 1.00 51.56 88 PHE A N 1
ATOM 717 C CA . PHE A 1 88 ? 2.174 -8.472 -5.346 1.00 51.56 88 PHE A CA 1
ATOM 718 C C . PHE A 1 88 ? 0.913 -9.191 -4.835 1.00 51.56 88 PHE A C 1
ATOM 720 O O . PHE A 1 88 ? 1.014 -10.113 -4.025 1.00 51.56 88 PHE A O 1
ATOM 727 N N . HIS A 1 89 ? -0.279 -8.768 -5.265 1.00 54.19 89 HIS A N 1
ATOM 728 C CA . HIS A 1 89 ? -1.548 -9.364 -4.833 1.00 54.19 89 HIS A CA 1
ATOM 729 C C . HIS A 1 89 ? -2.313 -9.963 -6.021 1.00 54.19 89 HIS A C 1
ATOM 731 O O . HIS A 1 89 ? -2.719 -9.218 -6.900 1.00 54.19 89 HIS A O 1
ATOM 737 N N . SER A 1 90 ? -2.532 -11.285 -6.032 1.00 36.72 90 SER A N 1
ATOM 738 C CA . SER A 1 90 ? -3.172 -12.026 -7.139 1.00 36.72 90 SER A CA 1
ATOM 739 C C . SER A 1 90 ? -4.464 -12.776 -6.750 1.00 36.72 90 SER A C 1
ATOM 741 O O . SER A 1 90 ? -4.781 -13.813 -7.330 1.00 36.72 90 SER A O 1
ATOM 743 N N . GLY A 1 91 ? -5.234 -12.293 -5.764 1.00 36.22 91 GLY A N 1
ATOM 744 C CA . GLY A 1 91 ? -6.440 -12.982 -5.267 1.00 36.22 91 GLY A CA 1
ATOM 745 C C . GLY A 1 91 ? -7.635 -12.058 -5.019 1.00 36.22 91 GLY A C 1
ATOM 746 O O . GLY A 1 91 ? -7.466 -10.880 -4.736 1.00 36.22 91 GLY A O 1
ATOM 747 N N . ASP A 1 92 ? -8.861 -12.582 -5.128 1.00 37.88 92 ASP A N 1
ATOM 748 C CA . ASP A 1 92 ? -10.088 -11.832 -4.817 1.00 37.88 92 ASP A CA 1
ATOM 749 C C . ASP A 1 92 ? -10.234 -11.610 -3.314 1.00 37.88 92 ASP A C 1
ATOM 751 O O . ASP A 1 92 ? -10.740 -12.443 -2.567 1.00 37.88 92 ASP A O 1
ATOM 755 N N . LEU A 1 93 ? -9.793 -10.440 -2.871 1.00 40.19 93 LEU A N 1
ATOM 756 C CA . LEU A 1 93 ? -9.960 -9.969 -1.512 1.00 40.19 93 LEU A CA 1
ATOM 757 C C . LEU A 1 93 ? -10.417 -8.506 -1.590 1.00 40.19 93 LEU A C 1
ATOM 759 O O . LEU A 1 93 ? -9.711 -7.616 -2.062 1.00 40.19 93 LEU A O 1
ATOM 763 N N . ARG A 1 94 ? -11.654 -8.236 -1.158 1.00 34.12 94 ARG A N 1
ATOM 764 C CA . ARG A 1 94 ? -12.159 -6.865 -0.985 1.00 34.12 94 ARG A CA 1
ATOM 765 C C . ARG A 1 94 ? -11.534 -6.288 0.290 1.00 34.12 94 ARG A C 1
ATOM 767 O O . ARG A 1 94 ? -12.111 -6.403 1.368 1.00 34.12 94 ARG A O 1
ATOM 774 N N . VAL A 1 95 ? -10.341 -5.702 0.181 1.00 37.34 95 VAL A N 1
ATOM 775 C CA . VAL A 1 95 ? -9.564 -5.190 1.329 1.00 37.34 95 VAL A CA 1
ATOM 776 C C . VAL A 1 95 ? -9.460 -3.667 1.271 1.00 37.34 95 VAL A C 1
ATOM 778 O O . VAL A 1 95 ? -9.040 -3.104 0.271 1.00 37.34 95 VAL A O 1
ATOM 781 N N . SER A 1 96 ? -9.793 -2.948 2.342 1.00 32.81 96 SER A N 1
ATOM 782 C CA . SER A 1 96 ? -9.565 -1.494 2.417 1.00 32.81 96 SER A CA 1
ATOM 783 C C . SER A 1 96 ? -8.394 -1.203 3.348 1.00 32.81 96 SER A C 1
ATOM 785 O O . SER A 1 96 ? -8.559 -1.286 4.562 1.00 32.81 96 SER A O 1
ATOM 787 N N . THR A 1 97 ? -7.202 -0.909 2.816 1.00 37.31 97 THR A N 1
ATOM 788 C CA . THR A 1 97 ? -5.957 -0.884 3.606 1.00 37.31 97 THR A CA 1
ATOM 789 C C . THR A 1 97 ? -4.957 0.193 3.178 1.00 37.31 97 THR A C 1
ATOM 791 O O . THR A 1 97 ? -4.965 0.640 2.034 1.00 37.31 97 THR A O 1
ATOM 794 N N . TRP A 1 98 ? -4.110 0.657 4.111 1.00 33.97 98 TRP A N 1
ATOM 795 C CA . TRP A 1 98 ? -2.993 1.568 3.809 1.00 33.97 98 TRP A CA 1
ATOM 796 C C . TRP A 1 98 ? -1.679 0.815 3.759 1.00 33.97 98 TRP A C 1
ATOM 798 O O . TRP A 1 98 ? -1.131 0.426 4.787 1.00 33.97 98 TRP A O 1
ATOM 808 N N . LEU A 1 99 ? -1.101 0.816 2.568 1.00 33.69 99 LEU A N 1
ATOM 809 C CA . LEU A 1 99 ? 0.324 1.029 2.401 1.00 33.69 99 LEU A CA 1
ATOM 810 C C . LEU A 1 99 ? 0.494 2.370 1.679 1.00 33.69 99 LEU A C 1
ATOM 812 O O . LEU A 1 99 ? -0.348 2.768 0.867 1.00 33.69 99 LEU A O 1
ATOM 816 N N . HIS A 1 100 ? 1.536 3.122 2.020 1.00 38.69 100 HIS A N 1
ATOM 817 C CA . HIS A 1 100 ? 1.835 4.345 1.294 1.00 38.69 100 HIS A CA 1
ATOM 818 C C . HIS A 1 100 ? 2.382 4.017 -0.095 1.00 38.69 100 HIS A C 1
ATOM 820 O O . HIS A 1 100 ? 3.551 3.681 -0.215 1.00 38.69 100 HIS A O 1
ATOM 826 N N . ILE A 1 101 ? 1.550 4.295 -1.101 1.00 36.22 101 ILE A N 1
ATOM 827 C CA . ILE A 1 101 ? 1.755 4.168 -2.551 1.00 36.22 101 ILE A CA 1
ATOM 828 C C . ILE A 1 101 ? 1.251 2.833 -3.094 1.00 36.22 101 ILE A C 1
ATOM 830 O O . ILE A 1 101 ? 1.768 1.757 -2.819 1.00 36.22 101 ILE A O 1
ATOM 834 N N . LEU A 1 102 ? 0.206 2.973 -3.900 1.00 35.72 102 LEU A N 1
ATOM 835 C CA . LEU A 1 102 ? -0.425 1.946 -4.703 1.00 35.72 102 LEU A CA 1
ATOM 836 C C . LEU A 1 102 ? -0.080 2.248 -6.156 1.00 35.72 102 LEU A C 1
ATOM 838 O O . LEU A 1 102 ? -0.419 3.324 -6.650 1.00 35.72 102 LEU A O 1
ATOM 842 N N . LEU A 1 103 ? 0.614 1.322 -6.810 1.00 30.67 103 LEU A N 1
ATOM 843 C CA . LEU A 1 103 ? 0.735 1.310 -8.260 1.00 30.67 103 LEU A CA 1
ATOM 844 C C . LEU A 1 103 ? -0.401 0.428 -8.770 1.00 30.67 103 LEU A C 1
ATOM 846 O O . LEU A 1 103 ? -0.376 -0.786 -8.580 1.00 30.67 103 LEU A O 1
ATOM 850 N N . ARG A 1 104 ? -1.417 1.041 -9.370 1.00 35.31 104 ARG A N 1
ATOM 851 C CA . ARG A 1 104 ? -2.482 0.307 -10.052 1.00 35.31 104 ARG A CA 1
ATOM 852 C C . ARG A 1 104 ? -2.191 0.333 -11.542 1.00 35.31 104 ARG A C 1
ATOM 854 O O . ARG A 1 104 ? -2.551 1.318 -12.180 1.00 35.31 104 ARG A O 1
ATOM 861 N N . ILE A 1 105 ? -1.483 -0.683 -12.028 1.00 40.19 105 ILE A N 1
ATOM 862 C CA . ILE A 1 105 ? -1.141 -0.857 -13.449 1.00 40.19 105 ILE A CA 1
ATOM 863 C C . ILE A 1 105 ? -2.416 -1.189 -14.245 1.00 40.19 105 ILE A C 1
ATOM 865 O O . ILE A 1 105 ? -3.333 -1.822 -13.669 1.00 40.19 105 ILE A O 1
#

Foldseek 3Di:
DDDDDDPPPDDDDDLVVQADDWFWDQLLVQQADKFWEDDLVQADQVVQERNDIDIDGSVPDPPQQITWDAAQKKAAAPVPNVSNNTHGGHDGDRHRYDHPDIGHD

Secondary structure (DSSP, 8-state):
-PPPPPPTT-----GGGG-PPPPB--GGGSTT-EEEE--GGGEETTTTEE---EEEEGGG--TT--BPP-TTPEEE--SSGGG--EE---S--------S-EE--

Radius of g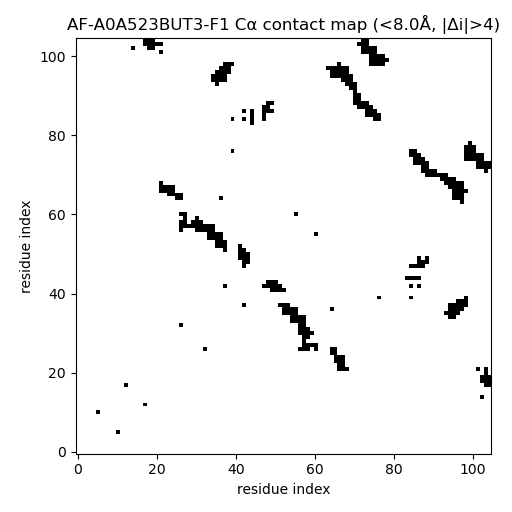yration: 16.14 Å; Cα contacts (8 Å, |Δi|>4): 194; chains: 1; bounding box: 42×25×46 Å

Nearest PDB structures (foldseek):
  3okg-assembly3_B  TM=9.307E-01  e=5.888E-10  Caldanaerobacter subterraneus subsp. tengcongensis MB4
  3okg-assembly3_A  TM=9.298E-01  e=6.703E-10  Caldanaerobacter subterraneus subsp. tengcongensis MB4
  5ybb-assembly1_G  TM=9.420E-01  e=3.176E-09  Caldanaerobacter subterraneus subsp. tengcongensis MB4

Mean predicted aligned error: 9.6 Å

Sequence (105 aa):
MEKWVLPVGWEWTTIRKVVKDASTRNPSQLPNQQFYYIDISSIDNEKGTIKSVNQILGKDAPSRARKVVRKDDVLFATTRPYLKKRLFHSGDLRVSTWLHILLRI

Solvent-accessible surf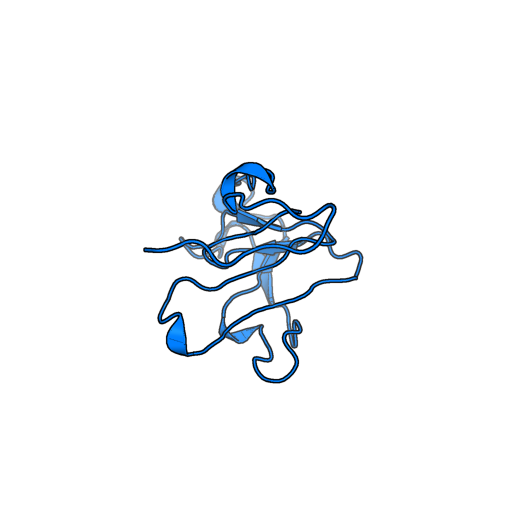ace area (backbone atoms only — not comparable to full-atom values): 6270 Å² total; per-residue (Å²): 131,89,77,76,89,68,62,94,94,61,79,95,77,56,71,76,80,58,37,49,88,74,53,73,51,64,41,61,81,42,40,86,44,71,45,38,41,42,47,80,86,22,47,35,60,89,79,17,33,78,74,53,74,45,78,44,38,10,64,74,49,55,93,72,40,32,33,50,45,54,61,62,34,29,43,32,43,64,77,69,54,90,71,58,51,41,36,62,44,91,54,98,50,92,33,49,27,33,57,57,52,62,51,30,109